Protein AF-A0A535L432-F1 (afdb_monomer_lite)

Secondary structure (DSSP, 8-state):
--EEEEEBTEEEETTS-EEE-TTIIIII--TT-B--HHHHHHHHHHHHH-S---TTT---HHHHHHHHHHHHHS-TT-------SSHHHHHHHHHHHHHHHHHHTT-TT-

Radius of gyration: 19.46 Å; chains: 1; bounding box: 39×32×52 Å

pLDDT: mean 95.55, std 2.55, range [85.69, 98.38]

Foldseek 3Di:
DDFDAWDFQWTAHPVRDIDGNPQCVVVNPVPRTGDDPVVVVVLVVCCVVPVDDDVVVDDDDVRVVVFVVVCVVDDVPDDGDDDDPDPVRVVVVVVVVVQVVCVVVVNNVD

Sequence (110 aa):
PSIERGDGVWLYTDSGGKILDACSGGAMVSNLGHVAPAVVDAGARQAEEIAYMYMDHFTNQPQEDLAARLLEVAAPEMARVRFASSGSEANETALRLARQYHVDRGEADR

Structure (mmCIF, N/CA/C/O backbone):
data_AF-A0A535L432-F1
#
_entry.id   AF-A0A535L432-F1
#
loop_
_atom_site.group_PDB
_atom_site.id
_atom_site.type_symbol
_atom_site.label_atom_id
_atom_site.label_alt_id
_atom_site.label_comp_id
_atom_site.label_asym_id
_atom_site.label_entity_id
_atom_site.label_seq_id
_atom_site.pdbx_PDB_ins_code
_atom_site.Cartn_x
_atom_site.Cartn_y
_atom_site.Cartn_z
_atom_site.occupancy
_atom_site.B_iso_or_equiv
_atom_site.auth_seq_id
_atom_site.auth_comp_id
_atom_site.auth_asym_id
_atom_site.auth_atom_id
_atom_site.pdbx_PDB_model_num
ATOM 1 N N . PRO A 1 1 ? -11.462 16.451 20.295 1.00 85.69 1 PRO A N 1
ATOM 2 C CA . PRO A 1 1 ? -11.649 15.117 20.918 1.00 85.69 1 PRO A CA 1
ATOM 3 C C . PRO A 1 1 ? -10.452 14.250 20.533 1.00 85.69 1 PRO A C 1
ATOM 5 O O . PRO A 1 1 ? -10.035 14.337 19.378 1.00 85.69 1 PRO A O 1
ATOM 8 N N . SER A 1 2 ? -9.876 13.491 21.466 1.00 95.50 2 SER A N 1
ATOM 9 C CA . SER A 1 2 ? -8.859 12.492 21.119 1.00 95.50 2 SER A CA 1
ATOM 10 C C . SER A 1 2 ? -9.545 11.200 20.676 1.00 95.50 2 SER A C 1
ATOM 12 O O . SER A 1 2 ? -10.651 10.920 21.134 1.00 95.50 2 SER A O 1
ATOM 14 N N . ILE A 1 3 ? -8.922 10.427 19.788 1.00 95.56 3 ILE A N 1
ATOM 15 C CA . ILE A 1 3 ? -9.394 9.091 19.397 1.00 95.56 3 ILE A CA 1
ATOM 16 C C . ILE A 1 3 ? -8.550 8.059 20.143 1.00 95.56 3 ILE A C 1
ATOM 18 O O . ILE A 1 3 ? -7.329 8.070 20.016 1.00 95.56 3 ILE A O 1
ATOM 22 N N . GLU A 1 4 ? -9.185 7.166 20.900 1.00 96.38 4 GLU A N 1
ATOM 23 C CA . GLU A 1 4 ? -8.490 6.133 21.688 1.00 96.38 4 GLU A CA 1
ATOM 24 C C . GLU A 1 4 ? -8.596 4.731 21.080 1.00 96.38 4 GLU A C 1
ATOM 26 O O . GLU A 1 4 ? -7.751 3.874 21.332 1.00 96.38 4 GLU A O 1
ATOM 31 N N . ARG A 1 5 ? -9.629 4.481 20.268 1.00 95.56 5 ARG A N 1
ATOM 32 C CA . ARG A 1 5 ? -9.869 3.170 19.660 1.00 95.56 5 ARG A CA 1
ATOM 33 C C . ARG A 1 5 ? -10.584 3.307 18.324 1.00 95.56 5 ARG A C 1
ATOM 35 O O . ARG A 1 5 ? -11.457 4.156 18.162 1.00 95.56 5 ARG A O 1
ATOM 42 N N . GLY A 1 6 ? -10.248 2.426 17.389 1.00 95.12 6 GLY A N 1
ATOM 43 C CA . GLY A 1 6 ? -11.014 2.193 16.169 1.00 95.12 6 GLY A CA 1
ATOM 44 C C . GLY A 1 6 ? -11.475 0.737 16.099 1.00 95.12 6 GLY A C 1
ATOM 45 O O . GLY A 1 6 ? -10.819 -0.139 16.661 1.00 95.12 6 GLY A O 1
ATOM 46 N N . ASP A 1 7 ? -12.620 0.491 15.470 1.00 95.12 7 ASP A N 1
ATOM 47 C CA . ASP A 1 7 ? -13.193 -0.849 15.291 1.00 95.12 7 ASP A CA 1
ATOM 48 C C . ASP A 1 7 ? -14.141 -0.864 14.086 1.00 95.12 7 ASP A C 1
ATOM 50 O O . ASP A 1 7 ? -15.201 -0.222 14.092 1.00 95.12 7 ASP A O 1
ATOM 54 N N . GLY A 1 8 ? -13.730 -1.544 13.015 1.00 94.56 8 GLY A N 1
ATOM 55 C CA . GLY A 1 8 ? -14.447 -1.540 11.746 1.00 94.56 8 GLY A CA 1
ATOM 56 C C . GLY A 1 8 ? -14.594 -0.115 11.213 1.00 94.56 8 GLY A C 1
ATOM 57 O O . GLY A 1 8 ? -13.614 0.590 11.008 1.00 94.56 8 GLY A O 1
ATOM 58 N N . VAL A 1 9 ? -15.822 0.349 11.005 1.00 96.31 9 VAL A N 1
ATOM 59 C CA . VAL A 1 9 ? -16.092 1.711 10.501 1.00 96.31 9 VAL A CA 1
ATOM 60 C C . VAL A 1 9 ? -16.244 2.757 11.611 1.00 96.31 9 VAL A C 1
ATOM 62 O O . VAL A 1 9 ? -16.707 3.865 11.358 1.00 96.31 9 VAL A O 1
ATOM 65 N N . TRP A 1 10 ? -15.914 2.422 12.859 1.00 96.81 10 TRP A N 1
ATOM 66 C CA . TRP A 1 10 ? -16.165 3.286 14.011 1.00 96.81 10 TRP A CA 1
ATOM 67 C C . TRP A 1 10 ? -14.879 3.775 14.664 1.00 96.81 10 TRP A C 1
ATOM 69 O O . TRP A 1 10 ? -13.921 3.022 14.825 1.00 96.81 10 TRP A O 1
ATOM 79 N N . LEU A 1 11 ? -14.915 5.026 15.116 1.00 96.62 11 LEU A N 1
ATOM 80 C CA . LEU A 1 11 ? -13.922 5.641 15.987 1.00 96.62 11 LEU A CA 1
ATOM 81 C C . LEU A 1 11 ? -14.545 5.925 17.354 1.00 96.62 11 LEU A C 1
ATOM 83 O O . LEU A 1 11 ? -15.703 6.340 17.445 1.00 96.62 11 LEU A O 1
ATOM 87 N N . TYR A 1 12 ? -13.766 5.724 18.407 1.00 96.94 12 TYR A N 1
ATOM 88 C CA . TYR A 1 12 ? -14.156 5.954 19.792 1.00 96.94 12 TYR A CA 1
ATOM 89 C C . TYR A 1 12 ? -13.289 7.066 20.367 1.00 96.94 12 TYR A C 1
ATOM 91 O O . TYR A 1 12 ? -12.058 7.011 20.282 1.00 96.94 12 TYR A O 1
ATOM 99 N N . THR A 1 13 ? -13.937 8.097 20.900 1.00 97.06 13 THR A N 1
ATOM 100 C CA . THR A 1 13 ? -13.255 9.241 21.497 1.00 97.06 13 THR A CA 1
ATOM 101 C C . THR A 1 13 ? -12.917 8.972 22.958 1.00 97.06 13 THR A C 1
ATOM 103 O O . THR A 1 13 ? -13.633 8.238 23.635 1.00 97.06 13 THR A O 1
ATOM 106 N N . ASP A 1 14 ? -11.884 9.640 23.462 1.00 97.31 14 ASP A N 1
ATOM 107 C CA . ASP A 1 14 ? -11.499 9.668 24.884 1.00 97.31 14 ASP A CA 1
ATOM 108 C C . ASP A 1 14 ? -12.643 10.066 25.836 1.00 97.31 14 ASP A C 1
ATOM 110 O O . ASP A 1 14 ? -12.695 9.661 26.994 1.00 97.31 14 ASP A O 1
ATOM 114 N N . SER A 1 15 ? -13.592 10.857 25.343 1.00 96.44 15 SER A N 1
ATOM 115 C CA . SER A 1 15 ? -14.800 11.264 26.061 1.00 96.44 15 SER A CA 1
ATOM 116 C C . SER A 1 15 ? -15.962 10.258 25.991 1.00 96.44 15 SER A C 1
ATOM 118 O O . SER A 1 15 ? -17.075 10.590 26.402 1.00 96.44 15 SER A O 1
ATOM 120 N N . GLY A 1 16 ? -15.746 9.053 25.452 1.00 94.81 16 GLY A N 1
ATOM 121 C CA . GLY A 1 16 ? -16.765 8.005 25.305 1.00 94.81 16 GLY A CA 1
ATOM 122 C C . GLY A 1 16 ? -17.701 8.179 24.101 1.00 94.81 16 GLY A C 1
ATOM 123 O O . GLY A 1 16 ? -18.705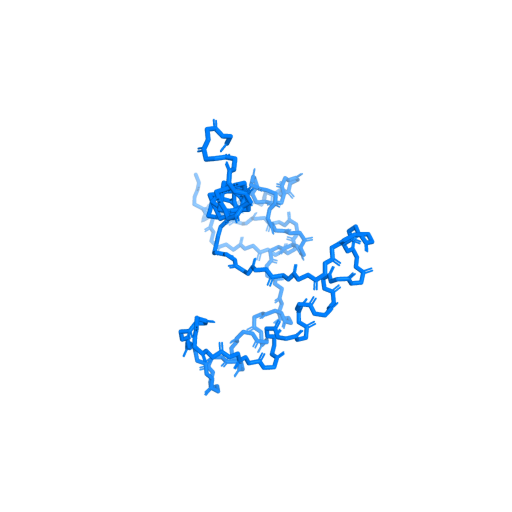 7.475 23.983 1.00 94.81 16 GLY A O 1
ATOM 124 N N . GLY A 1 17 ? -17.397 9.113 23.199 1.00 96.94 17 GLY A N 1
ATOM 125 C CA . GLY A 1 17 ? -18.143 9.333 21.964 1.00 96.94 17 GLY A CA 1
ATOM 126 C C . GLY A 1 17 ? -17.850 8.259 20.918 1.00 96.94 17 GLY A C 1
ATOM 127 O O . GLY A 1 17 ? -16.750 7.718 20.854 1.00 96.94 17 GLY A O 1
ATOM 128 N N . LYS A 1 18 ? -18.835 7.972 20.064 1.00 97.00 18 LYS A N 1
ATOM 129 C CA . LYS A 1 18 ? -18.704 7.036 18.941 1.00 97.00 18 LYS A CA 1
ATOM 130 C C . LYS A 1 18 ? -18.999 7.761 17.631 1.00 97.00 18 LYS A C 1
ATOM 132 O O . LYS A 1 18 ? -20.073 8.339 17.478 1.00 97.00 18 LYS A O 1
ATOM 137 N N . ILE A 1 19 ? -18.053 7.728 16.699 1.00 96.69 19 ILE A N 1
ATOM 138 C CA . ILE A 1 19 ? -18.092 8.457 15.426 1.00 96.69 19 ILE A CA 1
ATOM 139 C C . ILE A 1 19 ? -18.051 7.448 14.279 1.00 96.69 19 ILE A C 1
ATOM 141 O O . ILE A 1 19 ? -17.186 6.573 14.260 1.00 96.69 19 ILE A O 1
ATOM 145 N N . LEU A 1 20 ? -18.984 7.568 13.331 1.00 96.94 20 LEU A N 1
ATOM 146 C CA . LEU A 1 20 ? -18.918 6.829 12.071 1.00 96.94 20 LEU A CA 1
ATOM 147 C C . LEU A 1 20 ? -17.825 7.440 11.197 1.00 96.94 20 LEU A 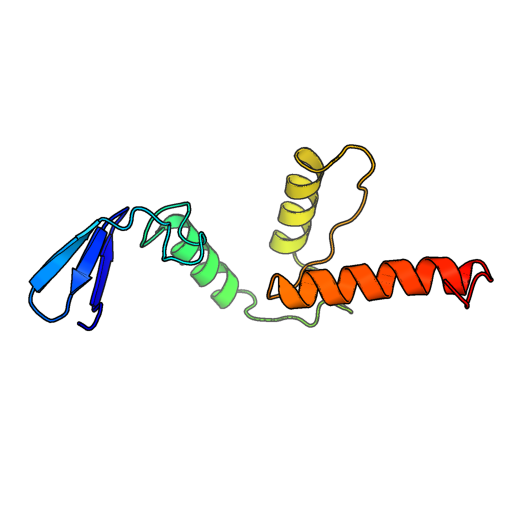C 1
ATOM 149 O O . LEU A 1 20 ? -17.916 8.609 10.822 1.00 96.94 20 LEU A O 1
ATOM 153 N N . ASP A 1 21 ? -16.831 6.643 10.836 1.00 96.50 21 ASP A N 1
ATOM 154 C CA . ASP A 1 21 ? -15.849 7.012 9.831 1.00 96.50 21 ASP A CA 1
ATOM 155 C C . ASP A 1 21 ? -16.377 6.677 8.434 1.00 96.50 21 ASP A C 1
ATOM 157 O O . ASP A 1 21 ? -16.195 5.579 7.910 1.00 96.50 21 ASP A O 1
ATOM 161 N N . ALA A 1 22 ? -17.060 7.650 7.835 1.00 95.44 22 ALA A N 1
ATOM 162 C CA . ALA A 1 22 ? -17.593 7.549 6.480 1.00 95.44 22 ALA A CA 1
ATOM 163 C C . ALA A 1 22 ? -16.574 7.941 5.388 1.00 95.44 22 ALA A C 1
ATOM 165 O O . ALA A 1 22 ? -16.944 8.012 4.218 1.00 95.44 22 ALA A O 1
ATOM 166 N N . CYS A 1 23 ? -15.313 8.212 5.754 1.00 94.50 23 CYS A N 1
ATOM 167 C CA . CYS A 1 23 ? -14.278 8.721 4.846 1.00 94.50 23 CYS A CA 1
ATOM 168 C C . CYS A 1 23 ? -12.965 7.916 4.914 1.00 94.50 23 CYS A C 1
ATOM 170 O O . CYS A 1 23 ? -11.920 8.415 4.489 1.00 94.50 23 CYS A O 1
ATOM 172 N N . SER A 1 24 ? -12.993 6.701 5.474 1.00 92.88 24 SER A N 1
ATOM 173 C CA . SER A 1 24 ? -11.841 5.791 5.583 1.00 92.88 24 SER A CA 1
ATOM 174 C C . SER A 1 24 ? -10.586 6.474 6.151 1.00 92.88 24 SER A C 1
ATOM 176 O O . SER A 1 24 ? -9.514 6.475 5.544 1.00 92.88 24 SER A O 1
ATOM 178 N N . GLY A 1 25 ? -10.726 7.090 7.320 1.00 86.00 25 GLY A N 1
ATOM 179 C CA . GLY A 1 25 ? -9.664 7.776 8.052 1.00 86.00 25 GLY A CA 1
ATOM 180 C C . GLY A 1 25 ? -9.449 9.220 7.602 1.00 86.00 25 GLY A C 1
ATOM 181 O O . GLY A 1 25 ? -8.421 9.810 7.920 1.00 86.00 25 GLY A O 1
ATOM 182 N N . GLY A 1 26 ? -10.369 9.785 6.811 1.00 88.50 26 GLY A N 1
ATOM 183 C CA . GLY A 1 26 ? -10.292 11.143 6.252 1.00 88.50 26 GLY A CA 1
ATOM 184 C C . GLY A 1 26 ? -9.296 11.295 5.096 1.00 88.50 26 GLY A C 1
ATOM 185 O O . GLY A 1 26 ? -9.504 12.124 4.215 1.00 88.50 26 GLY A O 1
ATOM 186 N N . ALA A 1 27 ? -8.259 10.457 5.062 1.00 90.94 27 ALA A N 1
ATOM 187 C CA . ALA A 1 27 ? -7.283 10.354 3.979 1.00 90.94 27 ALA A CA 1
ATOM 188 C C . ALA A 1 27 ? -7.582 9.207 2.994 1.00 90.94 27 ALA A C 1
ATOM 190 O O . ALA A 1 27 ? -6.777 8.963 2.100 1.00 90.94 27 ALA A O 1
ATOM 191 N N . MET A 1 28 ? -8.719 8.513 3.148 1.00 92.88 28 MET A N 1
ATOM 192 C CA . MET A 1 28 ? -9.133 7.391 2.292 1.00 92.88 28 MET A CA 1
ATOM 193 C C . MET A 1 28 ? -8.159 6.193 2.327 1.00 92.88 28 MET A C 1
ATOM 195 O O . MET A 1 28 ? -7.885 5.565 1.307 1.00 92.88 28 MET A O 1
ATOM 199 N N . VAL A 1 29 ? -7.620 5.877 3.512 1.00 93.12 29 VAL A N 1
ATOM 200 C CA . VAL A 1 29 ? -6.594 4.832 3.715 1.00 93.12 29 VAL A CA 1
ATOM 201 C C . VAL A 1 29 ? -7.076 3.626 4.531 1.00 93.12 29 VAL A C 1
ATOM 203 O O . VAL A 1 29 ? -6.557 2.525 4.354 1.00 93.12 29 VAL A O 1
ATOM 206 N N . SER A 1 30 ? -8.097 3.778 5.381 1.00 94.00 30 SER A N 1
ATOM 207 C CA . SER A 1 30 ? -8.632 2.689 6.222 1.00 94.00 30 SER A CA 1
ATOM 208 C C . SER A 1 30 ? -9.664 1.825 5.480 1.00 94.00 30 SER A C 1
ATOM 210 O O . SER A 1 30 ? -10.806 1.682 5.914 1.00 94.00 30 SER A O 1
ATOM 212 N N . ASN A 1 31 ? -9.284 1.255 4.334 1.00 93.19 31 ASN A N 1
ATOM 213 C CA . ASN A 1 31 ? -10.212 0.557 3.427 1.00 93.19 31 ASN A CA 1
ATOM 214 C C . ASN A 1 31 ? -10.760 -0.770 3.981 1.00 93.19 31 ASN A C 1
ATOM 216 O O . ASN A 1 31 ? -11.861 -1.177 3.625 1.00 93.19 31 ASN A O 1
ATOM 220 N N . LEU A 1 32 ? -10.012 -1.435 4.866 1.00 94.44 32 LEU A N 1
ATOM 221 C CA . LEU A 1 32 ? -10.451 -2.656 5.558 1.00 94.44 32 LEU A CA 1
ATOM 222 C C . LEU A 1 32 ? -11.186 -2.357 6.878 1.00 94.44 32 LEU A C 1
ATOM 224 O O . LEU A 1 32 ? -11.516 -3.279 7.620 1.00 94.44 32 LEU A O 1
ATOM 228 N N . GLY A 1 33 ? -11.433 -1.077 7.171 1.00 93.62 33 GLY A N 1
ATOM 229 C CA . GLY A 1 33 ? -11.837 -0.608 8.490 1.00 93.62 33 GLY A CA 1
ATOM 230 C C . GLY A 1 33 ? -10.654 -0.446 9.447 1.00 93.62 33 GLY A C 1
ATOM 231 O O . GLY A 1 33 ? -9.514 -0.820 9.164 1.00 93.62 33 GLY A O 1
ATOM 232 N N . HIS A 1 34 ? -10.935 0.156 10.596 1.00 93.81 34 HIS A N 1
ATOM 233 C CA . HIS A 1 34 ? -10.013 0.276 11.712 1.00 93.81 34 HIS A CA 1
ATOM 234 C C . HIS A 1 34 ? -9.834 -1.084 12.381 1.00 93.81 34 HIS A C 1
ATOM 236 O O . HIS A 1 34 ? -10.818 -1.7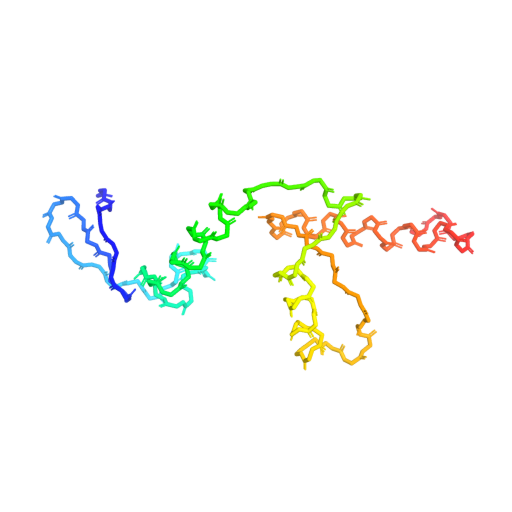26 12.742 1.00 93.81 34 HIS A O 1
ATOM 242 N N . VAL A 1 35 ? -8.571 -1.469 12.587 1.00 89.19 35 VAL A N 1
ATOM 243 C CA . VAL A 1 35 ? -8.138 -2.784 13.088 1.00 89.19 35 VAL A CA 1
ATOM 244 C C . VAL A 1 35 ? -8.417 -3.909 12.085 1.00 89.19 35 VA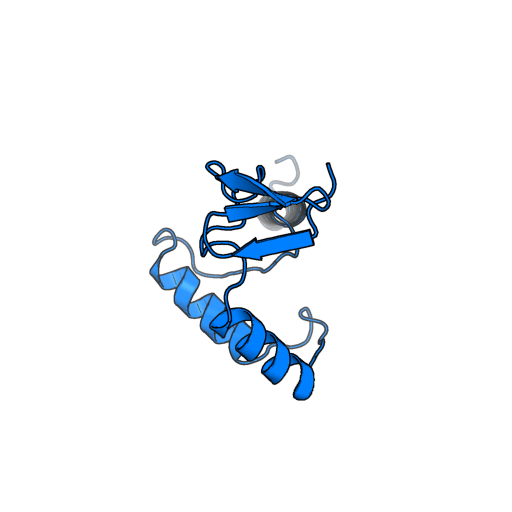L A C 1
ATOM 246 O O . VAL A 1 35 ? -9.526 -4.417 11.970 1.00 89.19 35 VAL A O 1
ATOM 249 N N . ALA A 1 36 ? -7.362 -4.349 11.395 1.00 93.50 36 ALA A N 1
ATOM 250 C CA . ALA A 1 36 ? -7.380 -5.511 10.510 1.00 93.50 36 ALA A CA 1
ATOM 251 C C . ALA A 1 36 ? -6.464 -6.610 11.088 1.00 93.50 36 ALA A C 1
ATOM 253 O O . ALA A 1 36 ? -5.271 -6.614 10.770 1.00 93.50 36 ALA A O 1
ATOM 254 N N . PRO A 1 37 ? -6.978 -7.534 11.931 1.00 94.62 37 PRO A N 1
ATOM 255 C CA . PRO A 1 37 ? -6.149 -8.503 12.659 1.00 94.62 37 PRO A CA 1
ATOM 256 C C . PRO A 1 37 ? -5.225 -9.315 11.750 1.00 94.62 37 PRO A C 1
ATOM 258 O O . PRO A 1 37 ? -4.034 -9.404 12.009 1.00 94.62 37 PRO A O 1
ATOM 261 N N . ALA A 1 38 ? -5.731 -9.779 10.603 1.00 96.38 38 ALA A N 1
ATOM 262 C CA . ALA A 1 38 ? -4.929 -10.530 9.638 1.00 96.38 38 ALA A CA 1
ATOM 263 C C . ALA A 1 38 ? -3.705 -9.752 9.109 1.00 96.38 38 ALA A C 1
ATOM 265 O O . ALA A 1 38 ? -2.666 -10.354 8.843 1.00 96.38 38 ALA A O 1
ATOM 266 N N . VAL A 1 39 ? -3.811 -8.424 8.959 1.00 95.62 39 VAL A N 1
ATOM 267 C CA . VAL A 1 39 ? -2.697 -7.565 8.519 1.00 95.62 39 VAL A CA 1
ATOM 268 C C . VAL A 1 39 ? -1.706 -7.349 9.660 1.00 95.62 39 VAL A C 1
ATOM 270 O O . VAL A 1 39 ? -0.500 -7.427 9.439 1.00 95.62 39 VAL A O 1
ATOM 273 N N . VAL A 1 40 ? -2.210 -7.118 10.877 1.00 96.00 40 VAL A N 1
ATOM 274 C CA . VAL A 1 40 ? -1.381 -6.964 12.083 1.00 96.00 40 VAL A CA 1
ATOM 275 C C . VAL A 1 40 ? -0.564 -8.231 12.332 1.00 96.00 40 VAL A C 1
ATOM 277 O O . VAL A 1 40 ? 0.655 -8.152 12.462 1.00 96.00 40 VAL A O 1
ATOM 280 N N . ASP A 1 41 ? -1.207 -9.397 12.300 1.00 97.81 41 ASP A N 1
ATOM 281 C CA . ASP A 1 41 ? -0.563 -10.692 12.522 1.00 97.81 41 ASP A CA 1
ATOM 282 C C . ASP A 1 41 ? 0.459 -11.023 11.423 1.00 97.81 41 ASP A C 1
ATOM 284 O O . ASP A 1 41 ? 1.514 -11.598 11.689 1.00 97.81 41 ASP A O 1
ATOM 288 N N . ALA A 1 42 ? 0.175 -10.666 10.165 1.00 97.19 42 ALA A N 1
ATOM 289 C CA . ALA A 1 42 ? 1.133 -10.826 9.071 1.00 97.19 42 ALA A CA 1
ATOM 290 C C . ALA A 1 42 ? 2.361 -9.918 9.246 1.00 97.19 42 ALA A C 1
ATOM 292 O O . ALA A 1 42 ? 3.486 -10.387 9.083 1.00 97.19 42 ALA A O 1
ATOM 293 N N . GLY A 1 43 ? 2.156 -8.652 9.621 1.00 96.81 43 GLY A N 1
ATOM 294 C CA . GLY A 1 43 ? 3.243 -7.707 9.879 1.00 96.81 43 GLY A CA 1
ATOM 295 C C . GLY A 1 43 ? 4.112 -8.114 11.070 1.00 96.81 43 GLY A C 1
ATOM 296 O O . GLY A 1 43 ? 5.335 -8.063 10.972 1.00 96.81 43 GLY A O 1
ATOM 297 N N . ALA A 1 44 ? 3.494 -8.573 12.163 1.00 98.00 44 ALA A N 1
ATOM 298 C CA . ALA A 1 44 ? 4.204 -9.050 13.348 1.00 98.00 44 ALA A CA 1
ATOM 299 C C . ALA A 1 44 ? 5.099 -10.256 13.027 1.00 98.00 44 ALA A C 1
ATOM 301 O O . ALA A 1 44 ? 6.295 -10.213 13.302 1.00 98.00 44 ALA A O 1
ATOM 302 N N . ARG A 1 45 ? 4.553 -11.281 12.355 1.00 98.12 45 ARG A N 1
ATOM 303 C CA . ARG A 1 45 ? 5.334 -12.458 11.932 1.00 98.12 45 ARG A CA 1
ATOM 304 C C . ARG A 1 45 ? 6.496 -12.083 11.017 1.00 98.12 45 ARG A C 1
ATOM 306 O O . ARG A 1 45 ? 7.610 -12.543 11.228 1.00 98.12 45 ARG A O 1
ATOM 313 N N . GLN A 1 46 ? 6.264 -11.209 10.035 1.00 98.00 46 GLN A N 1
ATOM 314 C CA . GLN A 1 46 ? 7.338 -10.776 9.141 1.00 98.00 46 GLN A CA 1
ATOM 315 C C . GLN A 1 46 ? 8.440 -10.021 9.894 1.00 98.00 46 GLN A C 1
ATOM 317 O O . GLN A 1 46 ? 9.613 -10.204 9.587 1.00 98.00 46 GLN A O 1
ATOM 322 N N . ALA A 1 47 ? 8.085 -9.194 10.882 1.00 97.69 47 ALA A N 1
ATOM 323 C CA . ALA A 1 47 ? 9.052 -8.446 11.680 1.00 97.69 47 ALA A CA 1
ATOM 324 C C . ALA A 1 47 ? 9.915 -9.343 12.586 1.00 97.69 47 ALA A C 1
ATOM 326 O O . ALA A 1 47 ? 11.060 -8.985 12.862 1.00 97.69 47 ALA A O 1
ATOM 327 N N . GLU A 1 48 ? 9.393 -10.496 13.020 1.00 98.00 48 GLU A N 1
ATOM 328 C CA . GLU A 1 48 ? 10.155 -11.518 13.755 1.00 98.00 48 GLU A CA 1
ATOM 329 C C . GLU A 1 48 ? 11.189 -12.230 12.868 1.00 98.00 48 GLU A C 1
ATOM 331 O O . GLU A 1 48 ? 12.243 -12.631 13.360 1.00 98.00 48 GLU A O 1
ATOM 336 N N . GLU A 1 49 ? 10.920 -12.358 11.566 1.00 97.25 49 GLU A N 1
ATOM 337 C CA . GLU A 1 49 ? 11.852 -12.951 10.603 1.00 97.25 49 GLU A CA 1
ATOM 338 C C . GLU A 1 49 ? 12.857 -11.919 10.067 1.00 97.25 49 GLU A C 1
ATOM 340 O O . GLU A 1 49 ? 14.070 -12.097 10.183 1.00 97.25 49 GLU A O 1
ATOM 345 N N . ILE A 1 50 ? 12.357 -10.837 9.456 1.00 96.75 50 ILE A N 1
ATOM 346 C CA . ILE A 1 50 ? 13.140 -9.757 8.839 1.00 96.75 50 ILE A CA 1
ATOM 347 C C . ILE A 1 50 ? 12.341 -8.449 8.913 1.00 96.75 50 ILE A C 1
ATOM 349 O O . ILE A 1 50 ? 11.401 -8.235 8.146 1.00 96.75 50 ILE A O 1
ATOM 353 N N . ALA A 1 51 ? 12.767 -7.526 9.779 1.00 95.12 51 ALA A N 1
ATOM 354 C CA . ALA A 1 51 ? 12.126 -6.216 9.919 1.00 95.12 51 ALA A CA 1
ATOM 355 C C . ALA A 1 51 ? 12.507 -5.211 8.813 1.00 95.12 51 ALA A C 1
ATOM 357 O O . ALA A 1 51 ? 11.716 -4.329 8.483 1.00 95.12 51 ALA A O 1
ATOM 358 N N . TYR A 1 52 ? 13.720 -5.306 8.257 1.00 95.50 52 TYR A N 1
ATOM 359 C CA . TYR A 1 52 ? 14.207 -4.369 7.243 1.00 95.50 52 TYR A CA 1
ATOM 360 C C . TYR A 1 52 ? 15.308 -4.976 6.371 1.00 95.50 52 TYR A C 1
ATOM 362 O O . TYR A 1 52 ? 16.187 -5.688 6.853 1.00 95.50 52 TYR A O 1
ATOM 370 N N . MET A 1 53 ? 15.293 -4.608 5.091 1.00 94.69 53 MET A N 1
ATOM 371 C CA . MET A 1 53 ? 16.394 -4.803 4.152 1.00 94.69 53 MET A CA 1
ATOM 372 C C . MET A 1 53 ? 16.480 -3.592 3.215 1.00 94.69 53 MET A C 1
ATOM 374 O O . MET A 1 53 ? 15.479 -2.921 2.963 1.00 94.69 53 MET A O 1
ATOM 378 N N . TYR A 1 54 ? 17.662 -3.332 2.659 1.00 94.31 54 TYR A N 1
ATOM 379 C CA . TYR A 1 54 ? 17.843 -2.270 1.670 1.00 94.31 54 TYR A CA 1
ATOM 380 C C . TYR A 1 54 ? 17.475 -2.769 0.264 1.00 94.31 54 TYR A C 1
ATOM 382 O O . TYR A 1 54 ? 18.185 -3.594 -0.314 1.00 94.31 54 TYR A O 1
ATOM 390 N N . MET A 1 55 ? 16.352 -2.290 -0.283 1.00 89.25 55 MET A N 1
ATOM 391 C CA . MET A 1 55 ? 15.732 -2.921 -1.457 1.00 89.25 55 MET A CA 1
ATOM 392 C C . MET A 1 55 ? 16.395 -2.607 -2.809 1.00 89.25 55 MET A C 1
ATOM 394 O O . MET A 1 55 ? 16.023 -3.209 -3.811 1.00 89.25 55 MET A O 1
ATOM 398 N N . ASP A 1 56 ? 17.392 -1.716 -2.861 1.00 89.88 56 ASP A N 1
ATOM 399 C CA . ASP A 1 56 ? 18.214 -1.548 -4.072 1.00 89.88 56 ASP A CA 1
ATOM 400 C C . ASP A 1 56 ? 19.230 -2.700 -4.246 1.00 89.88 56 ASP A C 1
ATOM 402 O O . ASP A 1 56 ? 19.846 -2.838 -5.304 1.00 89.88 56 ASP A O 1
ATOM 406 N N . HIS A 1 57 ? 19.422 -3.539 -3.218 1.00 94.56 57 HIS A N 1
ATOM 407 C CA . HIS A 1 57 ? 20.336 -4.688 -3.259 1.00 94.56 57 HIS A CA 1
ATOM 408 C C . HIS A 1 57 ? 19.655 -6.038 -3.040 1.00 94.56 57 HIS A C 1
ATOM 410 O O . HIS A 1 57 ? 20.189 -7.056 -3.476 1.00 94.56 57 HIS A O 1
ATOM 416 N N . PHE A 1 58 ? 18.503 -6.062 -2.372 1.00 95.81 58 PHE A N 1
ATOM 417 C CA . PHE A 1 58 ? 17.856 -7.298 -1.940 1.00 95.81 58 PHE A CA 1
ATOM 418 C C . PHE A 1 58 ? 16.354 -7.284 -2.219 1.00 95.81 58 PHE A C 1
ATOM 420 O O . PHE A 1 58 ? 15.728 -6.224 -2.251 1.00 95.81 58 PHE A O 1
ATOM 427 N N . THR A 1 59 ? 15.783 -8.479 -2.361 1.00 96.19 59 THR A N 1
ATOM 428 C CA . THR A 1 59 ? 14.338 -8.736 -2.401 1.00 96.19 59 THR A CA 1
ATOM 429 C C . THR A 1 59 ? 13.946 -9.737 -1.310 1.00 96.19 59 THR A C 1
ATOM 431 O O . THR A 1 59 ? 14.803 -10.346 -0.665 1.00 96.19 59 THR A O 1
ATOM 434 N N . ASN A 1 60 ? 12.642 -9.881 -1.066 1.00 95.75 60 ASN A N 1
ATOM 435 C CA . ASN A 1 60 ? 12.078 -10.889 -0.172 1.00 95.75 60 ASN A CA 1
ATOM 436 C C . ASN A 1 60 ? 10.758 -11.429 -0.740 1.00 95.75 60 ASN A C 1
ATOM 438 O O . ASN A 1 60 ? 10.128 -10.787 -1.581 1.00 95.75 60 ASN A O 1
ATOM 442 N N . GLN A 1 61 ? 10.332 -12.597 -0.254 1.00 96.62 61 GLN A N 1
ATOM 443 C CA . GLN A 1 61 ? 9.148 -13.281 -0.778 1.00 96.62 61 GLN A CA 1
ATOM 444 C C . GLN A 1 61 ? 7.864 -12.426 -0.704 1.00 96.62 61 GLN A C 1
ATOM 446 O O . GLN A 1 61 ? 7.205 -12.296 -1.734 1.00 96.62 61 GLN A O 1
ATOM 451 N N . PRO A 1 62 ? 7.517 -11.759 0.424 1.00 96.31 62 PRO A N 1
ATOM 452 C CA . PRO A 1 62 ? 6.339 -10.885 0.468 1.00 96.31 62 PRO A CA 1
ATOM 453 C C . PRO A 1 62 ? 6.346 -9.769 -0.584 1.00 96.31 62 PRO A C 1
ATOM 455 O O . PRO A 1 62 ? 5.303 -9.438 -1.149 1.00 96.31 62 PRO A O 1
ATOM 458 N N . GLN A 1 63 ? 7.512 -9.172 -0.843 1.00 95.94 63 GLN A N 1
ATOM 459 C CA . GLN A 1 63 ? 7.675 -8.120 -1.843 1.00 95.94 63 GLN A CA 1
ATOM 460 C C . GLN A 1 63 ? 7.452 -8.658 -3.262 1.00 95.94 63 GLN A C 1
ATOM 462 O O . GLN A 1 63 ? 6.772 -8.010 -4.061 1.00 95.94 63 GLN A O 1
ATOM 467 N N . GLU A 1 64 ? 8.011 -9.827 -3.576 1.00 97.00 64 GLU A N 1
ATOM 468 C CA . GLU A 1 64 ? 7.871 -10.474 -4.884 1.00 97.00 64 GLU A CA 1
ATOM 469 C C . GLU A 1 64 ? 6.429 -10.930 -5.143 1.00 97.00 64 GLU A C 1
ATOM 471 O O . GLU A 1 64 ? 5.868 -10.624 -6.199 1.00 97.00 64 GLU A O 1
ATOM 476 N N . ASP A 1 65 ? 5.786 -11.552 -4.153 1.00 97.81 65 ASP A N 1
ATOM 477 C CA . ASP A 1 65 ? 4.387 -11.988 -4.233 1.00 97.81 65 ASP A CA 1
ATOM 478 C C . ASP A 1 65 ? 3.435 -10.799 -4.418 1.00 97.81 65 ASP A C 1
ATOM 480 O O . ASP A 1 65 ? 2.493 -10.849 -5.218 1.00 97.81 65 ASP A O 1
ATOM 484 N N . LEU A 1 66 ? 3.680 -9.699 -3.697 1.00 97.38 66 LEU A N 1
ATOM 485 C CA . LEU A 1 66 ? 2.897 -8.476 -3.844 1.00 97.38 66 LEU A CA 1
ATOM 486 C C . LEU A 1 66 ? 3.089 -7.857 -5.231 1.00 97.38 66 LEU A C 1
ATOM 488 O O . LEU A 1 66 ? 2.112 -7.424 -5.839 1.00 97.38 66 LEU A O 1
ATOM 492 N N . ALA A 1 67 ? 4.318 -7.827 -5.752 1.00 97.12 67 ALA A N 1
ATOM 493 C CA . ALA A 1 67 ? 4.582 -7.325 -7.096 1.00 97.12 67 ALA A CA 1
ATOM 494 C C . ALA A 1 67 ? 3.847 -8.155 -8.160 1.00 97.12 67 ALA A C 1
ATOM 496 O O . ALA A 1 67 ? 3.222 -7.576 -9.049 1.00 97.12 67 ALA A O 1
ATOM 497 N N . ALA A 1 68 ? 3.859 -9.486 -8.039 1.00 96.88 68 ALA A N 1
ATOM 498 C CA . ALA A 1 68 ? 3.127 -10.379 -8.933 1.00 96.88 68 ALA A CA 1
ATOM 499 C C . ALA A 1 68 ? 1.612 -10.111 -8.892 1.00 96.88 68 ALA A C 1
ATOM 501 O O . ALA A 1 68 ? 1.013 -9.849 -9.933 1.00 96.88 68 ALA A O 1
ATOM 502 N N . ARG A 1 69 ? 1.007 -10.060 -7.696 1.00 97.69 69 ARG A N 1
ATOM 503 C CA . ARG A 1 69 ? -0.430 -9.760 -7.534 1.00 97.69 69 ARG A CA 1
ATOM 504 C C . ARG A 1 69 ? -0.826 -8.380 -8.048 1.00 97.69 69 ARG A C 1
ATOM 506 O O . ARG A 1 69 ? -1.923 -8.215 -8.569 1.00 97.69 69 ARG A O 1
ATOM 513 N N . LEU A 1 70 ? 0.031 -7.373 -7.894 1.00 97.50 70 LEU A N 1
ATOM 514 C CA . LEU A 1 70 ? -0.250 -6.034 -8.415 1.00 97.50 70 LEU A CA 1
ATOM 515 C C . LEU A 1 70 ? -0.290 -6.023 -9.946 1.00 97.50 70 LEU A C 1
ATOM 517 O O . LEU A 1 70 ? -1.130 -5.334 -10.519 1.00 97.50 70 LEU A O 1
ATOM 521 N N . LEU A 1 71 ? 0.568 -6.801 -10.608 1.00 97.19 71 LEU A N 1
ATOM 522 C CA . LEU A 1 71 ? 0.569 -6.909 -12.069 1.00 97.19 71 LEU A CA 1
ATOM 523 C C . LEU A 1 71 ? -0.675 -7.625 -12.619 1.00 97.19 71 LEU A C 1
ATOM 525 O O . LEU A 1 71 ? -1.055 -7.356 -13.752 1.00 97.19 71 LEU A O 1
ATOM 529 N N . GLU A 1 72 ? -1.352 -8.462 -11.827 1.00 96.62 72 GLU A N 1
ATOM 530 C CA . GLU A 1 72 ? -2.626 -9.087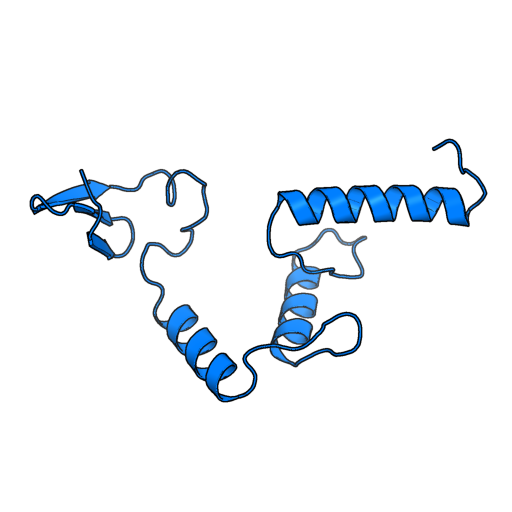 -12.226 1.00 96.62 72 GLU A CA 1
ATOM 531 C C . GLU A 1 72 ? -3.777 -8.076 -12.364 1.00 96.62 72 GLU A C 1
ATOM 533 O O . GLU A 1 72 ? -4.733 -8.327 -13.097 1.00 96.62 72 GLU A O 1
ATOM 538 N N . VAL A 1 73 ? -3.703 -6.941 -11.659 1.00 96.56 73 VAL A N 1
ATOM 539 C CA . VAL A 1 73 ? -4.760 -5.911 -11.630 1.00 96.56 73 VAL A CA 1
ATOM 540 C C . VAL A 1 73 ? -4.336 -4.573 -12.242 1.00 96.56 73 VAL A C 1
ATOM 542 O O . VAL A 1 73 ? -5.164 -3.672 -12.382 1.00 96.56 73 VAL A O 1
ATOM 545 N N . ALA A 1 74 ? -3.056 -4.416 -12.583 1.00 95.31 74 ALA A N 1
ATOM 546 C CA . ALA A 1 74 ? -2.534 -3.232 -13.255 1.00 95.31 74 ALA A CA 1
ATOM 547 C C . ALA A 1 74 ? -2.965 -3.179 -14.733 1.00 95.31 74 ALA A C 1
ATOM 549 O O . ALA A 1 74 ? -3.486 -4.143 -15.292 1.00 95.31 74 ALA A O 1
ATOM 550 N N . ALA A 1 75 ? -2.733 -2.032 -15.382 1.00 93.00 75 ALA A N 1
ATOM 551 C CA . ALA A 1 75 ? -2.947 -1.913 -16.823 1.00 93.00 75 ALA A CA 1
ATOM 552 C C . ALA A 1 75 ? -2.077 -2.941 -17.588 1.00 93.00 75 ALA A C 1
ATOM 554 O O . ALA A 1 75 ? -0.931 -3.152 -17.180 1.00 93.00 75 ALA A O 1
ATOM 555 N N . PRO A 1 76 ? -2.570 -3.558 -18.683 1.00 91.56 76 PRO A N 1
ATOM 556 C CA . PRO A 1 76 ? -1.869 -4.637 -19.392 1.00 91.56 76 PRO A CA 1
ATOM 557 C C . PRO A 1 76 ? -0.455 -4.292 -19.878 1.00 91.56 76 PRO A C 1
ATOM 559 O O . PRO A 1 76 ? 0.369 -5.177 -20.088 1.00 91.56 76 PRO A O 1
ATOM 562 N N . GLU A 1 77 ? -0.167 -3.008 -20.080 1.00 95.00 77 GLU A N 1
ATOM 563 C CA . GLU A 1 77 ? 1.129 -2.497 -20.521 1.00 95.00 77 GLU A CA 1
ATOM 564 C C . GLU A 1 77 ? 2.173 -2.448 -19.391 1.00 95.00 77 GLU A C 1
ATOM 566 O O . GLU A 1 77 ? 3.364 -2.258 -19.649 1.00 95.00 77 GLU A O 1
ATOM 571 N N . MET A 1 78 ? 1.751 -2.602 -18.134 1.00 94.25 78 MET A N 1
ATOM 572 C CA . MET A 1 78 ? 2.635 -2.565 -16.973 1.00 94.25 78 MET A CA 1
ATOM 573 C C . MET A 1 78 ? 3.356 -3.901 -16.803 1.00 94.25 78 MET A C 1
ATOM 575 O O . MET A 1 78 ? 2.746 -4.965 -16.803 1.00 94.25 78 MET A O 1
ATOM 579 N N . ALA A 1 79 ? 4.674 -3.845 -16.608 1.00 93.94 79 ALA A N 1
ATOM 580 C CA . ALA A 1 79 ? 5.515 -5.043 -16.514 1.00 93.94 79 ALA A CA 1
ATOM 581 C C . ALA A 1 79 ? 6.345 -5.136 -15.224 1.00 93.94 79 ALA A C 1
ATOM 583 O O . ALA A 1 79 ? 6.997 -6.156 -14.984 1.00 93.94 79 ALA A O 1
ATOM 584 N N . ARG A 1 80 ? 6.409 -4.063 -14.426 1.00 94.31 80 ARG A N 1
ATOM 585 C CA . ARG A 1 80 ? 7.261 -3.954 -13.232 1.00 94.31 80 ARG A CA 1
ATOM 586 C C . ARG A 1 80 ? 6.588 -3.099 -12.164 1.00 94.31 80 ARG A C 1
ATOM 588 O O . ARG A 1 80 ? 5.834 -2.187 -12.485 1.00 94.31 80 ARG A O 1
ATOM 595 N N . VAL A 1 81 ? 6.926 -3.371 -10.906 1.00 95.75 81 VAL A N 1
ATOM 596 C CA . VAL A 1 81 ? 6.458 -2.621 -9.735 1.00 95.75 81 VAL A CA 1
ATOM 597 C C . VAL A 1 81 ? 7.664 -2.054 -8.996 1.00 95.75 81 VAL A C 1
ATOM 599 O O . VAL A 1 81 ? 8.633 -2.767 -8.738 1.00 95.75 81 VAL A O 1
ATOM 602 N N . ARG A 1 82 ? 7.593 -0.772 -8.629 1.00 94.12 82 ARG A N 1
ATOM 603 C CA . ARG A 1 82 ? 8.532 -0.127 -7.709 1.00 94.12 82 ARG A CA 1
ATOM 604 C C . ARG A 1 82 ? 7.760 0.365 -6.493 1.00 94.12 82 ARG A C 1
ATOM 606 O O . ARG A 1 82 ? 6.839 1.161 -6.627 1.00 94.12 82 ARG A O 1
ATOM 613 N N . PHE A 1 83 ? 8.144 -0.114 -5.315 1.00 95.50 83 PHE A N 1
ATOM 614 C CA . PHE A 1 83 ? 7.505 0.264 -4.056 1.00 95.50 83 PHE A CA 1
ATOM 615 C C . PHE A 1 83 ? 8.006 1.622 -3.557 1.00 95.50 83 PHE A C 1
ATOM 617 O O . PHE A 1 83 ? 9.162 1.973 -3.788 1.00 95.50 83 PHE A O 1
ATOM 624 N N . ALA A 1 84 ? 7.141 2.361 -2.867 1.00 95.62 84 ALA A N 1
ATOM 625 C CA . ALA A 1 84 ? 7.430 3.630 -2.204 1.00 95.62 84 ALA A CA 1
ATOM 626 C C . ALA A 1 84 ? 6.674 3.681 -0.866 1.00 95.62 84 ALA A C 1
ATOM 628 O O . ALA A 1 84 ? 5.672 2.980 -0.706 1.00 95.62 84 ALA A O 1
ATOM 629 N N . SER A 1 85 ? 7.129 4.501 0.081 1.00 94.38 85 SER A N 1
ATOM 630 C CA . SER A 1 85 ? 6.522 4.584 1.420 1.00 94.38 85 SER A CA 1
ATOM 631 C C . SER A 1 85 ? 5.330 5.542 1.465 1.00 94.38 85 SER A C 1
ATOM 633 O O . SER A 1 85 ? 4.566 5.547 2.427 1.00 94.38 85 SER A O 1
ATOM 635 N N . SER A 1 86 ? 5.160 6.372 0.432 1.00 96.56 86 SER A N 1
ATOM 636 C CA . SER A 1 86 ? 4.040 7.303 0.305 1.00 96.56 86 SER A CA 1
ATOM 637 C C . SER A 1 86 ? 3.656 7.554 -1.154 1.00 96.56 86 SER A C 1
ATOM 639 O O . SER A 1 86 ? 4.437 7.312 -2.076 1.00 96.56 86 SER A O 1
ATOM 641 N N . GLY A 1 87 ? 2.460 8.112 -1.367 1.00 95.94 87 GLY A N 1
ATOM 642 C CA . GLY A 1 87 ? 2.017 8.540 -2.699 1.00 95.94 87 GLY A CA 1
ATOM 643 C C . GLY A 1 87 ? 2.875 9.666 -3.290 1.00 95.94 87 GLY A C 1
ATOM 644 O O . GLY A 1 87 ? 3.134 9.678 -4.490 1.00 95.94 87 GLY A O 1
ATOM 645 N N . SER A 1 88 ? 3.380 10.582 -2.458 1.00 97.75 88 SER A N 1
ATOM 646 C CA . SER A 1 88 ? 4.271 11.657 -2.914 1.00 97.75 88 SER A CA 1
ATOM 647 C C . SER A 1 88 ? 5.608 11.113 -3.423 1.00 97.75 88 SER A C 1
ATOM 649 O O . SER A 1 88 ? 6.071 11.521 -4.485 1.00 97.75 88 SER A O 1
ATOM 651 N N . GLU A 1 89 ? 6.202 10.150 -2.711 1.00 97.25 89 GLU A N 1
ATOM 652 C CA . GLU A 1 89 ? 7.419 9.461 -3.163 1.00 97.25 89 GLU A CA 1
ATOM 653 C C . GLU A 1 89 ? 7.188 8.666 -4.451 1.00 97.25 89 GLU A C 1
ATOM 655 O O . GLU A 1 89 ? 8.058 8.640 -5.325 1.00 97.25 89 GLU A O 1
ATOM 660 N N . ALA A 1 90 ? 6.014 8.042 -4.594 1.00 97.56 90 ALA A N 1
ATOM 661 C CA . ALA A 1 90 ? 5.640 7.345 -5.819 1.00 97.56 90 ALA A CA 1
ATOM 662 C C . ALA A 1 90 ? 5.593 8.308 -7.018 1.00 97.56 90 ALA A C 1
ATOM 664 O O . ALA A 1 90 ? 6.154 7.998 -8.069 1.00 97.56 90 ALA A O 1
ATOM 665 N N . ASN A 1 91 ? 5.010 9.501 -6.848 1.00 98.25 91 ASN A N 1
ATOM 666 C CA . ASN A 1 91 ? 4.971 10.530 -7.892 1.00 98.25 91 ASN A CA 1
ATOM 667 C C . ASN A 1 91 ? 6.370 11.036 -8.272 1.00 98.25 91 ASN A C 1
ATOM 669 O O . ASN A 1 91 ? 6.692 11.097 -9.456 1.00 98.25 91 ASN A O 1
ATOM 673 N N . GLU A 1 92 ? 7.219 11.352 -7.293 1.00 98.12 92 GLU A N 1
ATOM 674 C CA . GLU A 1 92 ? 8.606 11.770 -7.547 1.00 98.12 92 GLU A CA 1
ATOM 675 C C . GLU A 1 92 ? 9.388 10.676 -8.293 1.00 98.12 92 GLU A C 1
ATOM 677 O O . GLU A 1 92 ? 10.102 10.950 -9.258 1.00 98.12 92 GLU A O 1
ATOM 682 N N . THR A 1 93 ? 9.210 9.414 -7.893 1.00 97.00 93 THR A N 1
ATOM 683 C CA . THR A 1 93 ? 9.846 8.262 -8.549 1.00 97.00 93 THR A CA 1
ATOM 684 C C . THR A 1 93 ? 9.374 8.113 -9.994 1.00 97.00 93 THR A C 1
ATOM 686 O O . THR A 1 93 ? 10.197 7.918 -10.888 1.00 97.00 93 THR A O 1
ATOM 689 N N . ALA A 1 94 ? 8.069 8.245 -10.247 1.00 96.88 94 ALA A N 1
ATOM 690 C CA . ALA A 1 94 ? 7.503 8.177 -11.592 1.00 96.88 94 ALA A CA 1
ATOM 691 C C . ALA A 1 94 ? 8.025 9.308 -12.493 1.00 96.88 94 ALA A C 1
ATOM 693 O O . ALA A 1 94 ? 8.408 9.053 -13.635 1.00 96.88 94 ALA A O 1
ATOM 694 N N . LEU A 1 95 ? 8.112 10.536 -11.971 1.00 97.62 95 LEU A N 1
ATOM 695 C CA . LEU A 1 95 ? 8.667 11.683 -12.695 1.00 97.62 95 LEU A CA 1
ATOM 696 C C . LEU A 1 95 ? 10.142 11.472 -13.049 1.00 97.62 95 LEU A C 1
ATOM 698 O O . LEU A 1 95 ? 10.541 11.697 -14.192 1.00 97.62 95 LEU A O 1
ATOM 702 N N . ARG A 1 96 ? 10.950 10.990 -12.099 1.00 96.94 96 ARG A N 1
ATOM 703 C CA . ARG A 1 96 ? 12.365 10.678 -12.348 1.00 96.94 96 ARG A CA 1
ATOM 704 C C . ARG A 1 96 ? 12.533 9.582 -13.387 1.00 96.94 96 ARG A C 1
ATOM 706 O O . ARG A 1 96 ? 13.379 9.723 -14.261 1.00 96.94 96 ARG A O 1
ATOM 713 N N . LEU A 1 97 ? 11.719 8.529 -13.325 1.00 96.56 97 LEU A N 1
ATOM 714 C CA . LEU A 1 97 ? 11.745 7.452 -14.311 1.00 96.56 97 LEU A CA 1
ATOM 715 C C . LEU A 1 97 ? 11.387 7.965 -15.712 1.00 96.56 97 LEU A C 1
ATOM 717 O O . LEU A 1 97 ? 12.085 7.644 -16.671 1.00 96.56 97 LEU A O 1
ATOM 721 N N . ALA A 1 98 ? 10.344 8.791 -15.829 1.00 96.81 98 ALA A N 1
ATOM 722 C CA . ALA A 1 98 ? 9.948 9.393 -17.100 1.00 96.81 98 ALA A CA 1
ATOM 723 C C . ALA A 1 98 ? 11.055 10.289 -17.679 1.00 96.81 98 ALA A C 1
ATOM 725 O O . ALA A 1 98 ? 11.382 10.180 -18.860 1.00 96.81 98 ALA A O 1
ATOM 726 N N . ARG A 1 99 ? 11.691 11.123 -16.844 1.00 97.81 99 ARG A N 1
ATOM 727 C CA . ARG A 1 99 ? 12.832 11.943 -17.271 1.00 97.81 99 ARG A CA 1
ATOM 728 C C . ARG A 1 99 ? 14.016 11.082 -17.703 1.00 97.81 99 ARG A C 1
ATOM 730 O O . ARG A 1 99 ? 14.569 11.305 -18.777 1.00 97.81 99 ARG A O 1
ATOM 737 N N . GLN A 1 100 ? 14.391 10.096 -16.889 1.00 97.81 100 GLN A N 1
ATOM 738 C CA . GLN A 1 100 ? 15.515 9.207 -17.181 1.00 97.81 100 GLN A CA 1
ATOM 739 C C . GLN A 1 100 ? 15.307 8.478 -18.512 1.00 97.81 100 GLN A C 1
ATOM 741 O O . GLN A 1 100 ? 16.217 8.431 -19.331 1.00 97.81 100 GLN A O 1
ATOM 746 N N . TYR A 1 101 ? 14.084 8.018 -18.782 1.00 97.19 101 TYR A N 1
ATOM 747 C CA . TYR A 1 101 ? 13.721 7.397 -20.053 1.00 97.19 101 TYR A CA 1
ATOM 748 C C . TYR A 1 101 ? 14.001 8.292 -21.272 1.00 97.19 101 TYR A C 1
ATOM 750 O O . TYR A 1 101 ? 14.550 7.818 -22.268 1.00 97.19 101 TYR A O 1
ATOM 758 N N . HIS A 1 102 ? 13.642 9.579 -21.219 1.00 98.31 102 HIS A N 1
ATOM 759 C CA . HIS A 1 102 ? 13.919 10.511 -22.318 1.00 98.31 102 HIS A CA 1
ATOM 760 C C . HIS A 1 102 ? 15.409 10.843 -22.434 1.00 98.31 102 HIS A C 1
ATOM 762 O O . HIS A 1 102 ? 15.947 10.851 -23.543 1.00 98.31 102 HIS A O 1
ATOM 768 N N . VAL A 1 103 ? 16.093 11.046 -21.305 1.00 98.38 103 VAL A N 1
ATOM 769 C CA . VAL A 1 103 ? 17.543 11.292 -21.264 1.00 98.38 103 VAL A CA 1
ATOM 770 C C . VAL A 1 103 ? 18.317 10.131 -21.892 1.00 98.38 103 VAL A C 1
ATOM 772 O O . VAL A 1 103 ? 19.146 10.365 -22.770 1.00 98.38 103 VAL A O 1
ATOM 775 N N . ASP A 1 104 ? 17.996 8.888 -21.529 1.00 98.12 104 ASP A N 1
ATOM 776 C CA . ASP A 1 104 ? 18.658 7.681 -22.049 1.00 98.12 104 ASP A CA 1
ATOM 777 C C . ASP A 1 104 ? 18.441 7.488 -23.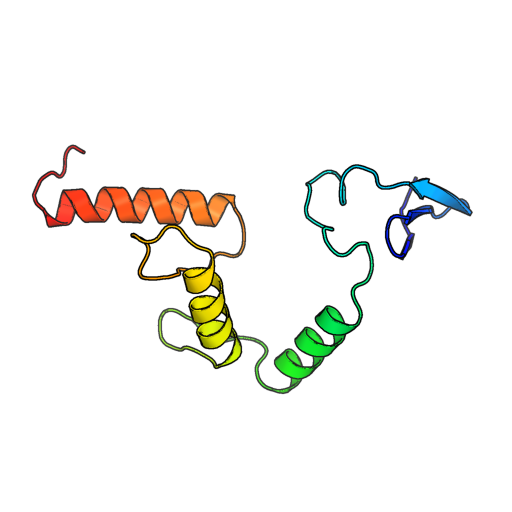556 1.00 98.12 104 ASP A C 1
ATOM 779 O O . ASP A 1 104 ? 19.239 6.845 -24.238 1.00 98.12 104 ASP A O 1
ATOM 783 N N . ARG A 1 105 ? 17.374 8.079 -24.099 1.00 97.94 105 ARG A N 1
ATOM 784 C CA . ARG A 1 105 ? 17.054 8.080 -25.529 1.00 97.94 105 ARG A CA 1
ATOM 785 C C . ARG A 1 105 ? 17.614 9.286 -26.292 1.00 97.94 105 ARG A C 1
ATOM 787 O O . ARG A 1 105 ? 17.338 9.421 -27.482 1.00 97.94 105 ARG A O 1
ATOM 794 N N . GLY A 1 106 ? 18.388 10.154 -25.640 1.00 98.00 106 GLY A N 1
ATOM 795 C CA . GLY A 1 106 ? 18.974 11.353 -26.250 1.00 98.00 106 GLY A CA 1
ATOM 796 C C . GLY A 1 106 ? 18.021 12.550 -26.355 1.00 98.00 106 GLY A C 1
ATOM 797 O O . GLY A 1 106 ? 18.352 13.534 -27.010 1.00 98.00 106 GLY A O 1
ATOM 798 N N . GLU A 1 107 ? 16.857 12.502 -25.705 1.00 97.88 107 GLU A N 1
ATOM 799 C CA . GLU A 1 107 ? 15.845 13.566 -25.679 1.00 97.88 107 GLU A CA 1
ATOM 800 C C . GLU A 1 107 ? 15.928 14.366 -24.360 1.00 97.88 107 GLU A C 1
ATOM 802 O O . GLU A 1 107 ? 14.933 14.529 -23.660 1.00 97.88 107 GLU A O 1
ATOM 807 N N . ALA A 1 108 ? 17.119 14.842 -23.978 1.00 95.31 108 ALA A N 1
ATOM 808 C CA . ALA A 1 108 ? 17.387 15.371 -22.630 1.00 95.31 108 ALA A CA 1
ATOM 809 C C . ALA A 1 108 ? 16.591 16.632 -22.230 1.00 95.31 108 ALA A C 1
ATOM 811 O O . ALA A 1 108 ? 16.514 16.940 -21.037 1.00 95.31 108 ALA A O 1
ATOM 812 N N . ASP A 1 109 ? 16.004 17.336 -23.199 1.00 94.75 109 ASP A N 1
ATOM 813 C CA . ASP A 1 109 ? 15.174 18.531 -22.993 1.00 94.75 109 ASP A CA 1
ATOM 814 C C . ASP A 1 109 ? 13.711 18.209 -22.624 1.00 94.75 109 ASP A C 1
ATOM 816 O O . ASP A 1 109 ? 12.929 19.129 -22.374 1.00 94.75 109 ASP A O 1
ATOM 820 N N . ARG A 1 110 ? 13.328 16.924 -22.606 1.00 86.88 110 ARG A N 1
ATOM 821 C CA . ARG A 1 110 ? 11.985 16.449 -22.233 1.00 86.88 110 ARG A CA 1
ATOM 822 C C . ARG A 1 110 ? 11.900 15.987 -20.785 1.00 86.88 110 ARG A C 1
ATOM 824 O O . ARG A 1 110 ? 12.925 15.527 -20.235 1.00 86.88 110 ARG A O 1
#